Protein AF-A0A0K8QHS0-F1 (afdb_monomer_lite)

Radius of gyration: 20.01 Å; chains: 1; bounding box: 42×44×58 Å

Structure (mmCIF, N/CA/C/O backbone):
data_AF-A0A0K8QHS0-F1
#
_entry.id   AF-A0A0K8QHS0-F1
#
loop_
_atom_site.group_PDB
_atom_site.id
_atom_site.type_symbol
_atom_site.label_atom_id
_atom_site.label_alt_id
_atom_site.label_comp_id
_atom_site.label_asym_id
_atom_site.label_entity_id
_atom_site.label_seq_id
_atom_site.pdbx_PDB_ins_code
_atom_site.Cartn_x
_atom_site.Cartn_y
_atom_site.Cartn_z
_atom_site.occupancy
_atom_site.B_iso_or_equiv
_atom_site.auth_seq_id
_atom_site.auth_comp_id
_atom_site.auth_asym_id
_atom_site.auth_atom_id
_atom_site.pdbx_PDB_model_num
ATOM 1 N N . MET A 1 1 ? 19.394 27.367 -14.315 1.00 37.66 1 MET A N 1
ATOM 2 C CA . MET A 1 1 ? 20.008 26.252 -15.069 1.00 37.66 1 MET A CA 1
ATOM 3 C C . MET A 1 1 ? 20.521 25.242 -14.062 1.00 37.66 1 MET A C 1
ATOM 5 O O . MET A 1 1 ? 21.360 25.606 -13.255 1.00 37.66 1 MET A O 1
ATOM 9 N N . GLY A 1 2 ? 19.961 24.033 -14.043 1.00 40.41 2 GLY A N 1
ATOM 10 C CA . GLY A 1 2 ? 20.319 23.024 -13.045 1.00 40.41 2 GLY A CA 1
ATOM 11 C C . GLY A 1 2 ? 19.387 21.819 -13.069 1.00 40.41 2 GLY A C 1
ATOM 12 O O . GLY A 1 2 ? 18.746 21.521 -12.073 1.00 40.41 2 GLY A O 1
ATOM 13 N N . THR A 1 3 ? 19.275 21.142 -14.210 1.00 40.22 3 THR A N 1
ATOM 14 C CA . THR A 1 3 ? 18.754 19.769 -14.256 1.00 40.22 3 THR A CA 1
ATOM 15 C C . THR A 1 3 ? 19.945 18.828 -14.213 1.00 40.22 3 THR A C 1
ATOM 17 O O . THR A 1 3 ? 20.504 18.463 -15.247 1.00 40.22 3 THR A O 1
ATOM 20 N N . SER A 1 4 ? 20.363 18.468 -13.003 1.00 47.12 4 SER A N 1
ATOM 21 C CA . SER A 1 4 ? 21.303 17.370 -12.798 1.00 47.12 4 SER A CA 1
ATOM 22 C C . SER A 1 4 ? 20.564 16.067 -13.092 1.00 47.12 4 SER A C 1
ATOM 24 O O . SER A 1 4 ? 19.825 15.548 -12.260 1.00 47.12 4 SER A O 1
ATOM 26 N N . ASN A 1 5 ? 20.710 15.584 -14.324 1.00 51.66 5 ASN A N 1
ATOM 27 C CA . ASN A 1 5 ? 20.225 14.279 -14.750 1.00 51.66 5 ASN A CA 1
ATOM 28 C C . ASN A 1 5 ? 20.962 13.203 -13.9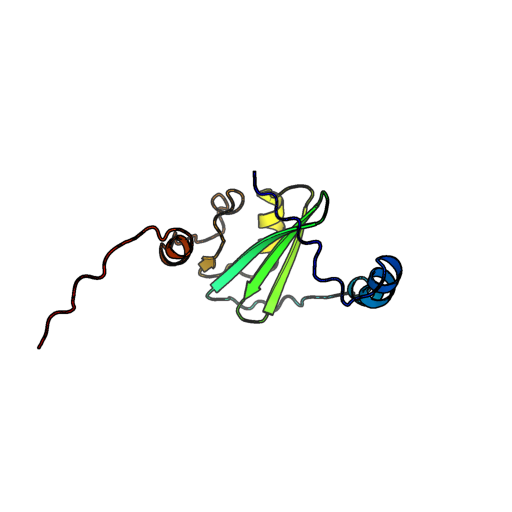33 1.00 51.66 5 ASN A C 1
ATOM 30 O O . ASN A 1 5 ? 22.192 13.215 -13.876 1.00 51.66 5 ASN A O 1
ATOM 34 N N . GLN A 1 6 ? 20.238 12.277 -13.300 1.00 56.88 6 GLN A N 1
ATOM 35 C CA . GLN A 1 6 ? 20.805 11.145 -12.548 1.00 56.88 6 GLN A CA 1
ATOM 36 C C . GLN A 1 6 ? 21.436 10.087 -13.482 1.00 56.88 6 GLN A C 1
ATOM 38 O O . GLN A 1 6 ? 21.113 8.903 -13.428 1.00 56.88 6 GLN A O 1
ATOM 43 N N . SER A 1 7 ? 22.325 10.486 -14.390 1.00 51.28 7 SER A N 1
ATOM 44 C CA . SER A 1 7 ? 22.910 9.587 -15.392 1.00 51.28 7 SER A CA 1
ATOM 45 C C . SER A 1 7 ? 24.286 9.030 -15.020 1.00 51.28 7 SER A C 1
ATOM 47 O O . SER A 1 7 ? 24.894 8.346 -15.837 1.00 51.28 7 SER A O 1
ATOM 49 N N . SER A 1 8 ? 24.796 9.265 -13.810 1.00 50.69 8 SER A N 1
ATOM 50 C CA . SER A 1 8 ? 26.174 8.893 -13.460 1.00 50.69 8 SER A CA 1
ATOM 51 C C . SER A 1 8 ? 26.294 7.850 -12.350 1.00 50.69 8 SER A C 1
ATOM 53 O O . SER A 1 8 ? 27.173 7.983 -11.514 1.00 50.69 8 SER A O 1
ATOM 55 N N . LEU A 1 9 ? 25.457 6.804 -12.341 1.00 49.47 9 LEU A N 1
ATOM 56 C CA . LEU A 1 9 ? 25.716 5.565 -11.585 1.00 49.47 9 LEU A CA 1
ATOM 57 C C . LEU A 1 9 ? 25.056 4.350 -12.268 1.00 49.47 9 LEU A C 1
ATOM 59 O O . LEU A 1 9 ? 24.072 3.800 -11.785 1.00 49.47 9 LEU A O 1
ATOM 63 N N . THR A 1 10 ? 25.589 3.886 -13.402 1.00 53.78 10 THR A N 1
ATOM 64 C CA . THR A 1 10 ? 25.183 2.591 -13.988 1.00 53.78 10 THR A CA 1
ATOM 65 C C . THR A 1 10 ? 26.315 1.568 -13.918 1.00 53.78 10 THR A C 1
ATOM 67 O O . THR A 1 10 ? 26.780 1.052 -14.926 1.00 53.78 10 THR A O 1
ATOM 70 N N . SER A 1 11 ? 26.693 1.155 -12.703 1.00 59.44 11 SER A N 1
ATOM 71 C CA . SER A 1 11 ? 27.519 -0.057 -12.496 1.00 59.44 11 SER A CA 1
ATOM 72 C C . SER A 1 11 ? 26.717 -1.365 -12.692 1.00 59.44 11 SER A C 1
ATOM 74 O O . SER A 1 11 ? 27.034 -2.429 -12.170 1.00 59.44 11 SER A O 1
ATOM 76 N N . PHE A 1 12 ? 25.615 -1.301 -13.447 1.00 59.75 12 PHE A N 1
ATOM 77 C CA . PHE A 1 12 ? 24.657 -2.389 -13.635 1.00 59.75 12 PHE A CA 1
ATOM 78 C C . PHE A 1 12 ? 24.641 -2.930 -15.081 1.00 59.75 12 PHE A C 1
ATOM 80 O O . PHE A 1 12 ? 23.852 -3.826 -15.384 1.00 59.75 12 PHE A O 1
ATOM 87 N N . GLY A 1 13 ? 25.529 -2.471 -15.963 1.00 72.56 13 GLY A N 1
ATOM 88 C CA . GLY A 1 13 ? 25.536 -2.867 -17.375 1.00 72.56 13 GLY A CA 1
ATOM 89 C C . GLY A 1 13 ? 24.389 -2.239 -18.179 1.00 72.56 13 GLY A C 1
ATOM 90 O O . GLY A 1 13 ? 23.697 -1.342 -17.705 1.00 72.56 13 GLY A O 1
ATOM 91 N N . SER A 1 14 ? 24.187 -2.697 -19.420 1.00 85.50 14 SER A N 1
ATOM 92 C CA . SER A 1 14 ? 23.166 -2.130 -20.315 1.00 85.50 14 SER A CA 1
ATOM 93 C C . SER A 1 14 ? 21.739 -2.285 -19.769 1.00 85.50 14 SER A C 1
ATOM 95 O O . SER A 1 14 ? 21.443 -3.208 -19.005 1.00 85.50 14 SER A O 1
ATOM 97 N N . ALA A 1 15 ? 20.808 -1.447 -20.241 1.00 86.75 15 ALA A N 1
ATOM 98 C CA . ALA A 1 15 ? 19.394 -1.517 -19.855 1.00 86.75 15 ALA A CA 1
ATOM 99 C C . ALA A 1 15 ? 18.771 -2.913 -20.080 1.00 86.75 15 ALA A C 1
ATOM 101 O O . ALA A 1 15 ? 17.909 -3.347 -19.317 1.00 86.75 15 ALA A O 1
ATOM 102 N N . ARG A 1 16 ? 19.235 -3.655 -21.099 1.00 88.06 16 ARG A N 1
ATOM 103 C CA . ARG A 1 16 ? 18.816 -5.045 -21.354 1.00 88.06 16 ARG A CA 1
ATOM 104 C C . ARG A 1 16 ? 19.288 -5.993 -20.250 1.00 88.06 16 ARG A C 1
ATOM 106 O O . ARG A 1 16 ? 18.510 -6.832 -19.801 1.00 88.06 16 ARG A O 1
ATOM 113 N N . SER A 1 17 ? 20.541 -5.860 -19.814 1.00 89.31 17 SER A N 1
ATOM 114 C CA . SER A 1 17 ? 21.101 -6.658 -18.718 1.00 89.31 17 SER A CA 1
ATOM 115 C C . SER A 1 17 ? 20.419 -6.344 -17.388 1.00 89.31 17 SER A C 1
ATOM 117 O O . SER A 1 17 ? 20.117 -7.271 -16.639 1.00 89.31 17 SER A O 1
ATOM 119 N N . PHE A 1 18 ? 20.097 -5.073 -17.126 1.00 87.50 18 PHE A N 1
ATOM 120 C CA . PHE A 1 18 ? 19.316 -4.678 -15.953 1.00 87.50 18 PHE A CA 1
ATOM 121 C C . PHE A 1 18 ? 17.933 -5.341 -15.941 1.00 87.50 18 PHE A C 1
ATOM 123 O O . PHE A 1 18 ? 17.643 -6.077 -15.003 1.00 87.50 18 PHE A O 1
ATOM 130 N N . ARG A 1 19 ? 17.137 -5.184 -17.013 1.00 88.69 19 ARG A N 1
ATOM 131 C CA . ARG A 1 19 ? 15.799 -5.801 -17.118 1.00 88.69 19 ARG A CA 1
ATOM 132 C C . ARG A 1 19 ? 15.830 -7.315 -16.927 1.00 88.69 19 ARG A C 1
ATOM 134 O O . ARG A 1 19 ? 14.965 -7.857 -16.256 1.00 88.69 19 ARG A O 1
ATOM 141 N N . ARG A 1 20 ? 16.833 -8.003 -17.488 1.00 90.06 20 ARG A N 1
ATOM 142 C CA . ARG A 1 20 ? 16.982 -9.455 -17.300 1.00 90.06 20 ARG A CA 1
ATOM 143 C C . ARG A 1 20 ? 17.263 -9.813 -15.839 1.00 90.06 20 ARG A C 1
ATOM 145 O O . ARG A 1 20 ? 16.691 -10.771 -15.340 1.00 90.06 20 ARG A O 1
ATOM 152 N N . ARG A 1 21 ? 18.127 -9.059 -15.153 1.00 90.25 21 ARG A N 1
ATOM 153 C CA . ARG A 1 21 ? 18.474 -9.330 -13.747 1.00 90.25 21 ARG A CA 1
ATOM 154 C C . ARG A 1 21 ? 17.377 -8.945 -12.760 1.00 90.25 21 ARG A C 1
ATOM 156 O O . ARG A 1 21 ? 17.345 -9.526 -11.686 1.00 90.25 21 ARG A O 1
ATOM 163 N N . THR A 1 22 ? 16.508 -7.995 -13.100 1.00 91.00 22 THR A N 1
ATOM 164 C CA . THR A 1 22 ? 15.375 -7.584 -12.253 1.00 91.00 22 THR A CA 1
ATOM 165 C C . THR A 1 22 ? 14.051 -8.220 -12.668 1.00 91.00 22 THR A C 1
ATOM 167 O O . THR A 1 22 ? 13.034 -7.954 -12.041 1.00 91.00 22 THR A O 1
ATOM 170 N N . ALA A 1 23 ? 14.041 -9.093 -13.684 1.00 91.19 23 ALA A N 1
ATOM 171 C CA . ALA A 1 23 ? 12.832 -9.765 -14.163 1.00 91.19 23 ALA A CA 1
ATOM 172 C C . ALA A 1 23 ? 12.110 -10.548 -13.053 1.00 91.19 23 ALA A C 1
ATOM 174 O O . ALA A 1 23 ? 10.885 -10.539 -12.993 1.00 91.19 23 ALA A O 1
ATOM 175 N N . TRP A 1 24 ? 12.865 -11.179 -12.146 1.00 90.44 24 TRP A N 1
ATOM 176 C CA . TRP A 1 24 ? 12.307 -11.937 -11.024 1.00 90.44 24 TRP A CA 1
ATOM 177 C C . TRP A 1 24 ? 11.528 -11.056 -10.039 1.00 90.44 24 TRP A C 1
ATOM 179 O O . TRP A 1 24 ? 10.532 -11.524 -9.497 1.00 90.44 24 TRP A O 1
ATOM 189 N N . CYS A 1 25 ? 11.914 -9.783 -9.861 1.00 88.56 25 CYS A N 1
ATOM 190 C CA . CYS A 1 25 ? 11.214 -8.843 -8.979 1.00 88.56 25 CYS A CA 1
ATOM 191 C C . CYS A 1 25 ? 9.757 -8.631 -9.413 1.00 88.56 25 CYS A C 1
ATOM 193 O O . CYS A 1 25 ? 8.916 -8.273 -8.597 1.00 88.56 25 CYS A O 1
ATOM 195 N N . TRP A 1 26 ? 9.465 -8.850 -10.698 1.00 84.94 26 TRP A N 1
ATOM 196 C CA . TRP A 1 26 ? 8.139 -8.673 -11.286 1.00 84.94 26 TRP A CA 1
ATOM 197 C C . TRP A 1 26 ? 7.320 -9.965 -11.329 1.00 84.94 26 TRP A C 1
ATOM 199 O O . TRP A 1 26 ? 6.137 -9.916 -11.649 1.00 84.94 26 TRP A O 1
ATOM 209 N N . ASN A 1 27 ? 7.921 -11.114 -11.007 1.00 86.38 27 ASN A N 1
ATOM 210 C CA . ASN A 1 27 ? 7.253 -12.41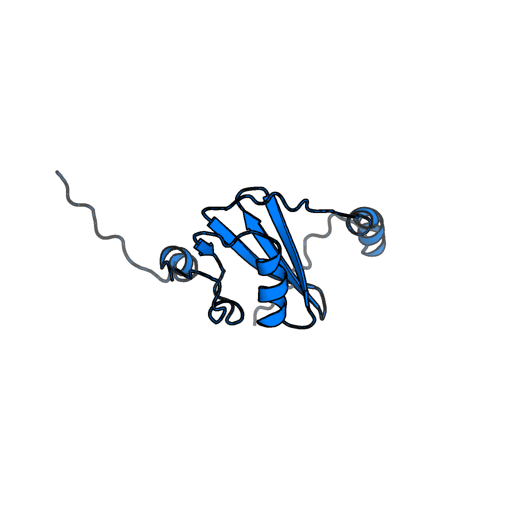6 -11.005 1.00 86.38 27 ASN A CA 1
ATOM 211 C C . ASN A 1 27 ? 7.008 -12.919 -9.574 1.00 86.38 27 ASN A C 1
ATOM 213 O O . ASN A 1 27 ? 7.312 -14.065 -9.242 1.00 86.38 27 ASN A O 1
ATOM 217 N N . VAL A 1 28 ? 6.501 -12.040 -8.706 1.00 80.50 28 VAL A N 1
ATOM 218 C CA . VAL A 1 28 ? 6.198 -12.367 -7.310 1.00 80.50 28 VAL A CA 1
ATOM 219 C C . VAL A 1 28 ? 4.694 -12.261 -7.082 1.00 80.50 28 VAL A C 1
ATOM 221 O O . VAL A 1 28 ? 4.104 -11.193 -7.217 1.00 80.50 28 VAL A O 1
ATOM 224 N N . ALA A 1 29 ? 4.069 -13.377 -6.707 1.00 82.31 29 ALA A N 1
ATOM 225 C CA . ALA A 1 29 ? 2.673 -13.418 -6.288 1.00 82.31 29 ALA A CA 1
ATOM 226 C C . ALA A 1 29 ? 2.589 -13.230 -4.767 1.00 82.31 29 ALA A C 1
ATOM 228 O O . ALA A 1 29 ? 2.508 -14.197 -4.009 1.00 82.31 29 ALA A O 1
ATOM 229 N N . LEU A 1 30 ? 2.645 -11.978 -4.314 1.00 78.00 30 LEU A N 1
ATOM 230 C CA . LEU A 1 30 ? 2.510 -11.654 -2.896 1.00 78.00 30 LEU A CA 1
ATOM 231 C C . LEU A 1 30 ? 1.045 -11.790 -2.453 1.00 78.00 30 LEU A C 1
ATOM 233 O O . LEU A 1 30 ? 0.137 -11.248 -3.085 1.00 78.00 30 LEU A O 1
ATOM 237 N N . ARG A 1 31 ? 0.816 -12.493 -1.340 1.00 83.06 31 ARG A N 1
ATOM 238 C CA . ARG A 1 31 ? -0.473 -12.537 -0.638 1.00 83.06 31 ARG A CA 1
ATOM 239 C C . ARG A 1 31 ? -0.273 -12.009 0.772 1.00 83.06 31 ARG A C 1
ATOM 241 O O . ARG A 1 31 ? 0.503 -12.587 1.525 1.00 83.06 31 ARG A O 1
ATOM 248 N N . ILE A 1 32 ? -0.982 -10.940 1.117 1.00 84.50 32 ILE A N 1
ATOM 249 C CA . ILE A 1 32 ? -1.019 -10.437 2.489 1.00 84.50 32 ILE A CA 1
ATOM 250 C C . ILE A 1 32 ? -2.217 -11.091 3.187 1.00 84.50 32 ILE A C 1
ATOM 252 O O . ILE A 1 32 ? -3.345 -10.925 2.709 1.00 84.50 32 ILE A O 1
ATOM 256 N N . PRO A 1 33 ? -2.006 -11.873 4.260 1.00 82.12 33 PRO A N 1
ATOM 257 C CA . PRO A 1 33 ? -3.106 -12.412 5.045 1.00 82.12 33 PRO A CA 1
ATOM 258 C C . PRO A 1 33 ? -3.814 -11.282 5.799 1.00 82.12 33 PRO A C 1
ATOM 260 O O . PRO A 1 33 ? -3.169 -10.399 6.356 1.00 82.12 33 PRO A O 1
ATOM 263 N N . VAL A 1 34 ? -5.146 -11.327 5.850 1.00 80.38 34 VAL A N 1
ATOM 264 C CA . VAL A 1 34 ? -5.922 -10.427 6.712 1.00 80.38 34 VAL A CA 1
ATOM 265 C C . VAL A 1 34 ? -5.846 -10.978 8.132 1.00 80.38 34 VAL A C 1
ATOM 267 O O . VAL A 1 34 ? -6.408 -12.034 8.415 1.00 80.38 34 VAL A O 1
ATOM 270 N N . THR A 1 35 ? -5.114 -10.294 9.009 1.00 80.19 35 THR A N 1
ATOM 271 C CA . THR A 1 35 ? -4.827 -10.765 10.375 1.00 80.19 35 THR A CA 1
ATOM 272 C C . THR A 1 35 ? -5.887 -10.354 11.397 1.00 80.19 35 THR A C 1
ATOM 274 O O . THR A 1 35 ? -5.946 -10.936 12.474 1.00 80.19 35 THR A O 1
ATOM 277 N N . GLY A 1 36 ? -6.733 -9.367 11.078 1.00 82.81 36 GLY A N 1
ATOM 278 C CA . GLY A 1 36 ? -7.708 -8.805 12.024 1.00 82.81 36 GLY A CA 1
ATOM 279 C C . GLY A 1 36 ? -7.071 -8.013 13.173 1.00 82.81 36 GLY A C 1
ATOM 280 O O . GLY A 1 36 ? -7.772 -7.605 14.096 1.00 82.81 36 GLY A O 1
ATOM 281 N N . GLU A 1 37 ? -5.760 -7.783 13.115 1.00 87.00 37 GLU A N 1
ATOM 282 C CA . GLU A 1 37 ? -5.022 -6.999 14.095 1.00 87.00 37 GLU A CA 1
ATOM 283 C C . GLU A 1 37 ? -5.378 -5.511 13.980 1.00 87.00 37 GLU A C 1
ATOM 285 O O . GLU A 1 37 ? -5.515 -4.966 12.883 1.00 87.00 37 GLU A O 1
ATOM 290 N N . VAL A 1 38 ? -5.535 -4.851 15.128 1.00 86.12 38 VAL A N 1
ATOM 291 C CA . VAL A 1 38 ? -5.710 -3.398 15.198 1.00 86.12 38 VAL A CA 1
ATOM 292 C C . VAL A 1 38 ? -4.350 -2.780 15.481 1.00 86.12 38 VAL A C 1
ATOM 294 O O . VAL A 1 38 ? -3.782 -2.995 16.548 1.00 86.12 38 VAL A O 1
ATOM 297 N N . HIS A 1 39 ? -3.840 -1.994 14.536 1.00 87.62 39 HIS A N 1
ATOM 298 C CA . HIS A 1 39 ? -2.549 -1.328 14.679 1.00 87.62 39 HIS A CA 1
ATOM 299 C C . HIS A 1 39 ? -2.701 0.080 15.271 1.00 87.62 39 HIS A C 1
ATOM 301 O O . HIS A 1 39 ? -3.594 0.847 14.893 1.00 87.62 39 HIS A O 1
ATOM 307 N N . ASP A 1 40 ? -1.786 0.453 16.169 1.00 87.19 40 ASP A N 1
ATOM 308 C CA . ASP A 1 40 ? -1.759 1.794 16.765 1.00 87.19 40 ASP A CA 1
ATOM 309 C C . ASP A 1 40 ? -1.402 2.875 15.735 1.00 87.19 40 ASP A C 1
ATOM 311 O O . ASP A 1 40 ? -1.952 3.977 15.753 1.00 87.19 40 ASP A O 1
ATOM 315 N N . GLN A 1 41 ? -0.493 2.556 14.816 1.00 88.88 41 GLN A N 1
ATOM 316 C CA . GLN A 1 41 ? -0.009 3.463 13.785 1.00 88.88 41 GLN A CA 1
ATOM 317 C C . GLN A 1 41 ? 0.061 2.731 12.448 1.00 88.88 41 GLN A C 1
ATOM 319 O O . GLN A 1 41 ? 0.701 1.684 12.342 1.00 88.88 41 GLN A O 1
ATOM 324 N N . VAL A 1 42 ? -0.543 3.324 11.422 1.00 91.69 42 VAL A N 1
ATOM 325 C CA . VAL A 1 42 ? -0.406 2.876 10.034 1.00 91.69 42 VAL A CA 1
ATOM 326 C C . VAL A 1 42 ? 0.156 4.016 9.203 1.00 91.69 42 VAL A C 1
ATOM 328 O O . VAL A 1 42 ? -0.410 5.106 9.167 1.00 91.69 42 VAL A O 1
ATOM 331 N N . GLN A 1 43 ? 1.280 3.766 8.544 1.00 92.50 43 GLN A N 1
ATOM 332 C CA . GLN A 1 43 ? 1.882 4.684 7.587 1.00 92.50 43 GLN A CA 1
ATOM 333 C C . GLN A 1 43 ? 1.359 4.360 6.194 1.00 92.50 43 GLN A C 1
ATOM 335 O O . GLN A 1 43 ? 1.281 3.191 5.808 1.00 92.50 43 GLN A O 1
ATOM 340 N N . VAL A 1 44 ? 0.993 5.392 5.447 1.00 91.62 44 VAL A N 1
ATOM 341 C CA . VAL A 1 44 ? 0.466 5.264 4.094 1.00 91.62 44 VAL A CA 1
ATOM 342 C C . VAL A 1 44 ? 1.164 6.226 3.151 1.00 91.62 44 VAL A C 1
ATOM 344 O O . VAL A 1 44 ? 1.405 7.383 3.496 1.00 91.62 44 VAL A O 1
ATOM 347 N N . ASP A 1 45 ? 1.479 5.728 1.961 1.00 90.19 45 ASP A N 1
ATOM 348 C CA . ASP A 1 45 ? 2.183 6.479 0.924 1.00 90.19 45 ASP A CA 1
ATOM 349 C C . ASP A 1 45 ? 1.725 6.032 -0.474 1.00 90.19 45 ASP A C 1
ATOM 351 O O . ASP A 1 45 ? 1.210 4.919 -0.649 1.00 90.19 45 ASP A O 1
ATOM 355 N N . GLY A 1 46 ? 1.891 6.909 -1.461 1.00 90.19 46 GLY A N 1
ATOM 356 C CA . GLY A 1 46 ? 1.548 6.681 -2.859 1.00 90.19 46 GLY A CA 1
ATOM 357 C C . GLY A 1 46 ? 2.774 6.790 -3.763 1.00 90.19 46 GLY A C 1
ATOM 358 O O . GLY A 1 46 ? 3.361 7.859 -3.910 1.00 90.19 46 GLY A O 1
ATOM 359 N N . ILE A 1 47 ? 3.132 5.704 -4.452 1.00 88.38 47 ILE A N 1
ATOM 360 C CA . ILE A 1 47 ? 4.227 5.704 -5.431 1.00 88.38 47 ILE A CA 1
ATOM 361 C C . ILE A 1 47 ? 3.696 5.695 -6.865 1.00 88.38 47 ILE A C 1
ATOM 363 O O . ILE A 1 47 ? 2.915 4.830 -7.263 1.00 88.38 47 ILE A O 1
ATOM 367 N N . HIS A 1 48 ? 4.166 6.642 -7.674 1.00 89.56 48 HIS A N 1
ATOM 368 C CA . HIS A 1 48 ? 3.818 6.730 -9.089 1.00 89.56 48 HIS A CA 1
ATOM 369 C C . HIS A 1 48 ? 4.748 5.849 -9.937 1.00 89.56 48 HIS A C 1
ATOM 371 O O . HIS A 1 48 ? 5.973 5.986 -9.894 1.00 89.56 48 HIS A O 1
ATOM 377 N N . VAL A 1 49 ? 4.159 4.954 -10.733 1.00 87.62 49 VAL A N 1
ATOM 378 C CA . VAL A 1 49 ? 4.848 4.022 -11.636 1.00 87.62 49 VAL A CA 1
ATOM 379 C C . VAL A 1 49 ? 4.275 4.183 -13.044 1.00 87.62 49 VAL A C 1
ATOM 381 O O . VAL A 1 49 ? 3.225 3.640 -13.387 1.00 87.62 49 VAL A O 1
ATOM 384 N N . GLY A 1 50 ? 4.975 4.944 -13.886 1.00 89.00 50 GLY A N 1
ATOM 385 C CA . GLY A 1 50 ? 4.470 5.302 -15.213 1.00 89.00 50 GLY A CA 1
ATOM 386 C C . GLY A 1 50 ? 3.198 6.147 -15.106 1.00 89.00 50 GLY A C 1
ATOM 387 O O . GLY A 1 50 ? 3.208 7.186 -14.457 1.00 89.00 50 GLY A O 1
ATOM 388 N N . SER A 1 51 ? 2.110 5.698 -15.736 1.00 90.06 51 SER A N 1
ATOM 389 C CA . SER A 1 51 ? 0.787 6.340 -15.671 1.00 90.06 51 SER A CA 1
ATOM 390 C C . SER A 1 51 ? -0.109 5.803 -14.547 1.00 90.06 51 SER A C 1
ATOM 392 O O . SER A 1 51 ? -1.305 6.071 -14.551 1.00 90.06 51 SER A O 1
ATOM 394 N N . TRP A 1 52 ? 0.435 4.980 -13.650 1.00 91.81 52 TRP A N 1
ATOM 395 C CA . TRP A 1 52 ? -0.293 4.364 -12.544 1.00 91.81 52 TRP A CA 1
ATOM 396 C C . TRP A 1 52 ? 0.254 4.855 -11.206 1.00 91.81 52 TRP A C 1
ATOM 398 O O . TRP A 1 52 ? 1.410 5.265 -11.104 1.00 91.81 52 TRP A O 1
ATOM 408 N N . CYS A 1 53 ? -0.564 4.763 -10.169 1.00 91.12 53 CYS A N 1
ATOM 409 C CA . CYS A 1 53 ? -0.198 5.011 -8.785 1.00 91.12 53 CYS A CA 1
ATOM 410 C C . CYS A 1 53 ? -0.455 3.745 -7.956 1.00 91.12 53 CYS A C 1
ATOM 412 O O . CYS A 1 53 ? -1.443 3.037 -8.166 1.00 91.12 53 CYS A O 1
ATOM 414 N N . CYS A 1 54 ? 0.461 3.429 -7.045 1.00 92.44 54 CYS A N 1
ATOM 415 C CA . CYS A 1 54 ? 0.324 2.347 -6.081 1.00 92.44 54 CYS A CA 1
ATOM 416 C C . CYS A 1 54 ? 0.279 2.941 -4.679 1.00 92.44 54 CYS A C 1
ATOM 418 O O . CYS A 1 54 ? 1.262 3.516 -4.215 1.00 92.44 54 CYS A O 1
ATOM 420 N N . LEU A 1 55 ? -0.860 2.787 -4.016 1.00 93.12 55 LEU A N 1
ATOM 421 C CA . LEU A 1 55 ? -1.052 3.175 -2.626 1.00 93.12 55 LEU A CA 1
ATOM 422 C C . LEU A 1 55 ? -0.634 2.007 -1.741 1.00 93.12 55 LEU A C 1
ATOM 424 O O . LEU A 1 55 ? -1.053 0.880 -2.007 1.00 93.12 55 LEU A O 1
ATOM 428 N N . ILE A 1 56 ? 0.162 2.248 -0.706 1.00 92.81 56 ILE A N 1
ATOM 429 C CA . ILE A 1 56 ? 0.706 1.204 0.171 1.00 92.81 56 ILE A CA 1
ATOM 430 C C . ILE A 1 56 ? 0.422 1.580 1.624 1.00 92.81 56 ILE A C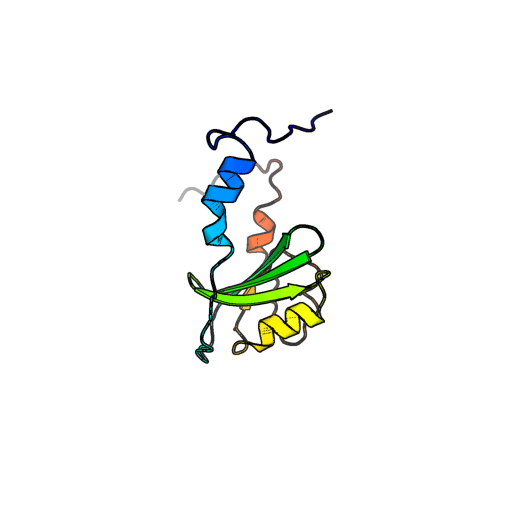 1
ATOM 432 O O . ILE A 1 56 ? 0.581 2.737 2.001 1.00 92.81 56 ILE A O 1
ATOM 436 N N . ALA A 1 57 ? 0.009 0.601 2.433 1.00 93.62 57 ALA A N 1
ATOM 437 C CA . ALA A 1 57 ? -0.169 0.740 3.876 1.00 93.62 57 ALA A CA 1
ATOM 438 C C . ALA A 1 57 ? 0.801 -0.179 4.627 1.00 93.62 57 ALA A C 1
ATOM 440 O O . ALA A 1 57 ? 0.897 -1.369 4.315 1.00 93.62 57 ALA A O 1
ATOM 441 N N . VAL A 1 58 ? 1.494 0.366 5.626 1.00 92.81 58 VAL A N 1
ATOM 442 C CA . VAL A 1 58 ? 2.514 -0.327 6.424 1.00 92.81 58 VAL A CA 1
ATOM 443 C C . VAL A 1 58 ? 2.275 -0.076 7.913 1.00 92.81 58 VAL A C 1
ATOM 445 O O . VAL A 1 58 ? 2.013 1.056 8.319 1.00 92.81 58 VAL A O 1
ATOM 448 N N . ALA A 1 59 ? 2.405 -1.116 8.733 1.00 92.44 59 ALA A N 1
ATOM 449 C CA . ALA A 1 59 ? 2.499 -1.012 10.187 1.00 92.44 59 ALA A CA 1
ATOM 450 C C . ALA A 1 59 ? 3.830 -1.617 10.649 1.00 92.44 59 ALA A C 1
ATOM 452 O O . ALA A 1 59 ? 4.088 -2.803 10.440 1.00 92.44 59 ALA A O 1
ATOM 453 N N . GLY A 1 60 ? 4.694 -0.799 11.256 1.00 89.12 60 GLY A N 1
ATOM 454 C CA . GLY A 1 60 ? 6.042 -1.223 11.641 1.00 89.12 60 GLY A CA 1
ATOM 455 C C . GLY A 1 60 ? 6.844 -1.727 10.435 1.00 89.12 60 GLY A C 1
ATOM 456 O O . GLY A 1 60 ? 7.108 -0.968 9.506 1.00 89.12 60 GLY A O 1
ATOM 457 N N . GLU A 1 61 ? 7.208 -3.010 10.446 1.00 87.62 61 GLU A N 1
ATOM 458 C CA . GLU A 1 61 ? 7.955 -3.678 9.366 1.00 87.62 61 GLU A CA 1
ATOM 459 C C . GLU A 1 61 ? 7.052 -4.456 8.387 1.00 87.62 61 GLU A C 1
ATOM 461 O O . GLU A 1 61 ? 7.543 -5.120 7.470 1.00 87.62 61 GLU A O 1
ATOM 466 N N . HIS A 1 62 ? 5.727 -4.394 8.561 1.00 89.69 62 HIS A N 1
ATOM 467 C CA . HIS A 1 62 ? 4.776 -5.218 7.819 1.00 89.69 62 HIS A CA 1
ATOM 468 C C . HIS A 1 62 ? 3.899 -4.400 6.876 1.00 89.69 62 HIS A C 1
ATOM 470 O O . HIS A 1 62 ? 3.269 -3.419 7.266 1.00 89.69 62 HIS A O 1
ATOM 476 N N . VAL A 1 63 ? 3.801 -4.851 5.624 1.00 91.62 63 VAL A N 1
ATOM 477 C CA . VAL A 1 63 ? 2.852 -4.301 4.651 1.00 91.62 63 VAL A CA 1
ATOM 478 C C . VAL A 1 63 ? 1.467 -4.885 4.923 1.00 91.62 63 VAL A C 1
ATOM 480 O O . VAL A 1 63 ? 1.284 -6.100 4.867 1.00 91.62 63 VAL A O 1
ATOM 483 N N . LEU A 1 64 ? 0.492 -4.014 5.175 1.00 92.00 64 LEU A N 1
ATOM 484 C CA . LEU A 1 64 ? -0.909 -4.378 5.412 1.00 92.00 64 LEU A CA 1
ATOM 485 C C . LEU A 1 64 ? -1.699 -4.525 4.113 1.00 92.00 64 LEU A C 1
ATOM 487 O O . LEU A 1 64 ? -2.661 -5.286 4.026 1.00 92.00 64 LEU A O 1
ATOM 491 N N . GLY A 1 65 ? -1.300 -3.785 3.082 1.00 92.19 65 GLY A N 1
ATOM 492 C CA . GLY A 1 65 ? -1.960 -3.833 1.791 1.00 92.19 65 GLY A CA 1
ATOM 493 C C . GLY A 1 65 ? -1.347 -2.884 0.781 1.00 92.19 65 GLY A C 1
ATOM 494 O O . GLY A 1 65 ? -0.601 -1.968 1.127 1.00 92.19 65 GLY A O 1
ATOM 495 N N . TRP A 1 66 ? -1.727 -3.088 -0.476 1.00 92.94 66 TRP A N 1
ATOM 496 C CA . TRP A 1 66 ? -1.538 -2.109 -1.534 1.00 92.94 66 TRP A CA 1
ATOM 497 C C . TRP A 1 66 ? -2.771 -2.039 -2.436 1.00 92.94 66 TRP A C 1
ATOM 499 O O . TRP A 1 66 ? -3.540 -3.001 -2.552 1.00 92.94 66 TRP A O 1
ATOM 509 N N . GLN A 1 67 ? -2.951 -0.897 -3.090 1.00 93.00 67 GLN A N 1
ATOM 510 C CA . GLN A 1 67 ? -4.026 -0.651 -4.038 1.00 93.00 67 GLN A CA 1
ATOM 511 C C . GLN A 1 67 ? -3.487 0.120 -5.241 1.00 93.00 67 GLN A C 1
ATOM 513 O O . GLN A 1 67 ? -3.014 1.245 -5.112 1.00 93.00 67 GLN A O 1
ATOM 518 N N . TRP A 1 68 ? -3.600 -0.479 -6.425 1.00 93.00 68 TRP A N 1
ATOM 519 C CA . TRP A 1 68 ? -3.303 0.204 -7.681 1.00 93.00 68 TRP A CA 1
ATOM 520 C C . TRP A 1 68 ? -4.457 1.124 -8.081 1.00 93.00 68 TRP A C 1
ATOM 522 O O . TRP A 1 68 ? -5.632 0.769 -7.923 1.00 93.00 68 TRP A O 1
ATOM 532 N N . CYS A 1 69 ? -4.123 2.277 -8.644 1.00 90.19 69 CYS A N 1
ATOM 533 C CA . CYS A 1 69 ? -5.062 3.213 -9.242 1.00 90.19 69 CYS A CA 1
ATOM 534 C C . CYS A 1 69 ? -4.440 3.950 -10.437 1.00 90.19 69 CYS A C 1
ATOM 536 O O . CYS A 1 69 ? -3.227 4.027 -10.600 1.00 90.19 69 CYS A O 1
ATOM 538 N N . ASP A 1 70 ? -5.305 4.469 -11.298 1.00 87.44 70 ASP A N 1
ATOM 539 C CA . ASP A 1 70 ? -4.982 5.366 -12.414 1.00 87.44 70 ASP A CA 1
ATOM 540 C C . ASP A 1 70 ? -4.555 6.762 -11.932 1.00 87.44 70 ASP A C 1
ATOM 542 O O . ASP A 1 70 ? -3.747 7.442 -12.556 1.00 87.44 70 ASP A O 1
ATOM 546 N N . THR A 1 71 ? -5.108 7.212 -10.812 1.00 76.94 71 THR A N 1
ATOM 547 C CA . THR A 1 71 ? -4.766 8.466 -10.142 1.00 76.94 71 THR A CA 1
ATOM 548 C C . THR A 1 71 ? -5.059 8.316 -8.655 1.00 76.94 71 THR A C 1
ATOM 550 O O . THR A 1 71 ? -5.962 7.567 -8.263 1.00 76.94 71 THR A O 1
ATOM 553 N N . GLU A 1 72 ? -4.305 9.019 -7.811 1.00 79.94 72 GLU A N 1
ATOM 554 C CA . GLU A 1 72 ? -4.596 9.088 -6.383 1.00 79.94 72 GLU A CA 1
ATOM 555 C C . GLU A 1 72 ? -6.001 9.675 -6.163 1.00 79.94 72 GLU A C 1
ATOM 557 O O . GLU A 1 72 ? -6.279 10.828 -6.494 1.00 79.94 72 GLU A O 1
ATOM 562 N N . LYS A 1 73 ? -6.921 8.852 -5.651 1.00 82.69 73 LYS A N 1
ATOM 563 C CA . LYS A 1 73 ? -8.324 9.228 -5.446 1.00 82.69 73 LYS A CA 1
ATOM 564 C C . LYS A 1 73 ? -8.894 8.563 -4.204 1.00 82.69 73 LYS A C 1
ATOM 566 O O . LYS A 1 73 ? -8.533 7.434 -3.878 1.00 82.69 73 LYS A O 1
ATOM 571 N N . LYS A 1 74 ? -9.861 9.227 -3.566 1.00 82.00 74 LYS A N 1
ATOM 572 C CA . LYS A 1 74 ? -10.507 8.777 -2.315 1.00 82.00 74 LYS A CA 1
ATOM 573 C C . LYS A 1 74 ? -10.999 7.328 -2.369 1.00 82.00 74 LYS A C 1
ATOM 575 O O . LYS A 1 74 ? -10.833 6.584 -1.414 1.00 82.00 74 LYS A O 1
ATOM 580 N N . ALA A 1 75 ? -11.566 6.902 -3.500 1.00 85.94 75 ALA A N 1
ATOM 581 C CA . ALA A 1 75 ? -12.048 5.531 -3.672 1.00 85.94 75 ALA A CA 1
ATOM 582 C C . ALA A 1 75 ? -10.922 4.482 -3.590 1.00 85.94 75 ALA A C 1
ATOM 584 O O . ALA A 1 75 ? -11.136 3.391 -3.069 1.00 85.94 75 ALA A O 1
ATOM 585 N N . ALA A 1 76 ? -9.721 4.810 -4.076 1.00 89.56 76 ALA A N 1
ATOM 586 C CA . ALA A 1 76 ? -8.566 3.922 -3.992 1.00 89.56 76 ALA A CA 1
ATOM 587 C C . ALA A 1 76 ? -8.027 3.851 -2.554 1.00 89.56 76 ALA A C 1
ATOM 589 O O . ALA A 1 76 ? -7.747 2.758 -2.065 1.00 89.56 76 ALA A O 1
ATOM 590 N N . TRP A 1 77 ? -7.983 4.983 -1.845 1.00 87.69 77 TRP A N 1
ATOM 591 C CA . TRP A 1 77 ? -7.659 5.009 -0.416 1.00 87.69 77 TRP A CA 1
ATOM 592 C C . TRP A 1 77 ? -8.666 4.202 0.418 1.00 87.69 77 TRP A C 1
ATOM 594 O O . TRP A 1 77 ? -8.267 3.377 1.236 1.00 87.69 77 TRP A O 1
ATOM 604 N N . ALA A 1 78 ? -9.967 4.326 0.143 1.00 87.25 78 ALA A N 1
ATOM 605 C CA . ALA A 1 78 ? -11.005 3.520 0.788 1.00 87.25 78 ALA A CA 1
ATOM 606 C C . ALA A 1 78 ? -10.850 2.017 0.525 1.00 87.25 78 ALA A C 1
ATOM 608 O O . ALA A 1 78 ? -10.952 1.217 1.456 1.00 87.25 78 ALA A O 1
ATOM 609 N N . ALA A 1 79 ? -10.546 1.630 -0.715 1.00 90.50 79 ALA A N 1
ATOM 610 C CA . ALA A 1 79 ? -10.294 0.236 -1.070 1.00 90.50 79 ALA A CA 1
ATOM 611 C C . ALA A 1 79 ? -9.029 -0.338 -0.405 1.00 90.50 79 ALA A C 1
ATOM 613 O O . ALA A 1 79 ? -8.959 -1.545 -0.169 1.00 90.50 79 ALA A O 1
ATOM 614 N N . LEU A 1 80 ? -8.033 0.501 -0.103 1.00 91.06 80 LEU A N 1
ATOM 615 C CA . LEU A 1 80 ? -6.851 0.100 0.656 1.00 91.06 80 LEU A CA 1
ATOM 616 C C . LEU A 1 80 ? -7.172 -0.054 2.146 1.00 91.06 80 LEU A C 1
ATOM 618 O O . LEU A 1 80 ? -6.938 -1.120 2.710 1.00 91.06 80 LEU A O 1
ATOM 622 N N . ILE A 1 81 ? -7.729 0.988 2.767 1.00 88.38 81 ILE A N 1
ATOM 623 C CA . ILE A 1 81 ? -7.983 1.027 4.215 1.00 88.38 81 ILE A CA 1
ATOM 624 C C . ILE A 1 81 ? -9.030 -0.010 4.629 1.00 88.38 81 ILE A C 1
ATOM 626 O O . ILE A 1 81 ? -8.902 -0.617 5.684 1.00 88.38 81 ILE A O 1
ATOM 630 N N . GLY A 1 82 ? -10.018 -0.299 3.778 1.00 87.81 82 GLY A N 1
ATOM 631 C CA . GLY A 1 82 ? -11.037 -1.315 4.054 1.00 87.81 82 GLY A CA 1
ATOM 632 C C . GLY A 1 82 ? -10.518 -2.758 4.147 1.00 87.81 82 GLY A C 1
ATOM 633 O O . GLY A 1 82 ? -11.307 -3.660 4.416 1.00 87.81 82 GLY A O 1
ATOM 634 N N . ARG A 1 83 ? -9.223 -3.009 3.910 1.00 87.75 83 ARG A N 1
ATOM 635 C CA . ARG A 1 83 ? -8.619 -4.353 3.980 1.00 87.75 83 ARG A CA 1
ATOM 636 C C . ARG A 1 83 ? -8.206 -4.769 5.387 1.00 87.75 83 ARG A C 1
ATOM 638 O O . ARG A 1 83 ? -7.985 -5.957 5.612 1.00 87.75 83 ARG A O 1
ATOM 645 N N . PHE A 1 84 ? -8.077 -3.820 6.304 1.00 87.75 84 PHE A N 1
ATOM 646 C CA . PHE A 1 84 ? -7.637 -4.061 7.673 1.00 87.75 84 PHE A CA 1
ATOM 647 C C . PHE A 1 84 ? -8.530 -3.301 8.663 1.00 87.75 84 PHE A C 1
ATOM 649 O O . PH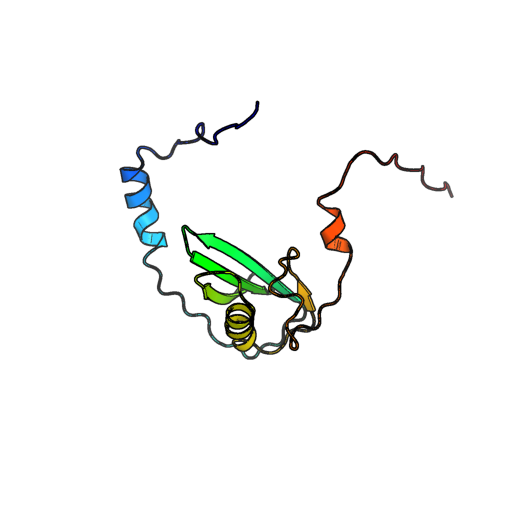E A 1 84 ? -9.220 -2.355 8.274 1.00 87.75 84 PHE A O 1
ATOM 656 N N . PRO A 1 85 ? -8.578 -3.723 9.937 1.00 87.19 85 PRO A N 1
ATOM 657 C CA . PRO A 1 85 ? -9.309 -2.994 10.966 1.00 87.19 85 PRO A CA 1
ATOM 658 C C . PRO A 1 85 ? -8.852 -1.538 11.069 1.00 87.19 85 PRO A C 1
ATOM 660 O O . PRO A 1 85 ? -7.683 -1.227 10.847 1.00 87.19 85 PRO A O 1
ATOM 663 N N . ALA A 1 86 ? -9.770 -0.643 11.436 1.00 85.38 86 ALA A N 1
ATOM 664 C CA . ALA A 1 86 ? -9.465 0.778 11.550 1.00 85.38 86 ALA A CA 1
ATOM 665 C C . ALA A 1 86 ? -8.321 1.016 12.562 1.00 85.38 86 ALA A C 1
ATOM 667 O O . ALA A 1 86 ? -8.452 0.617 13.723 1.00 85.38 86 ALA A O 1
ATOM 668 N N . PRO A 1 87 ? -7.210 1.654 12.150 1.00 84.12 87 PRO A N 1
ATOM 669 C CA . PRO A 1 87 ? -6.093 1.932 13.044 1.00 84.12 87 PRO A CA 1
ATOM 670 C C . PRO A 1 87 ? -6.374 3.140 13.940 1.00 84.12 87 PRO A C 1
ATOM 672 O O . PRO A 1 87 ? -7.247 3.960 13.644 1.00 84.12 87 PRO A O 1
ATOM 675 N N . ARG A 1 88 ? -5.600 3.294 15.023 1.00 83.62 88 ARG A N 1
ATOM 676 C CA . ARG A 1 88 ? -5.756 4.459 15.918 1.00 83.62 88 ARG A CA 1
ATOM 677 C C . ARG A 1 88 ? -5.264 5.759 15.287 1.00 83.62 88 ARG A C 1
ATOM 679 O O . ARG A 1 88 ? -5.838 6.809 15.557 1.00 83.62 88 ARG A O 1
ATOM 686 N N . VAL A 1 89 ? -4.191 5.696 14.498 1.00 84.25 89 VAL A N 1
ATOM 687 C CA . VAL A 1 89 ? -3.610 6.846 13.798 1.00 84.25 89 VAL A CA 1
ATOM 688 C C . VAL A 1 89 ? -3.142 6.419 12.413 1.00 84.25 89 VAL A C 1
ATOM 690 O O . VAL A 1 89 ? -2.472 5.395 12.261 1.00 84.25 89 VAL A O 1
ATOM 693 N N . VAL A 1 90 ? -3.449 7.245 11.414 1.00 86.44 90 VAL A N 1
ATOM 694 C CA . VAL A 1 90 ? -2.876 7.139 10.070 1.00 86.44 90 VAL A CA 1
ATOM 695 C C . VAL A 1 90 ? -1.853 8.252 9.864 1.00 86.44 90 VAL A C 1
ATOM 697 O O . VAL A 1 90 ? -2.125 9.413 10.164 1.00 86.44 90 VAL A O 1
ATOM 700 N N . ILE A 1 91 ? -0.672 7.897 9.362 1.00 88.19 91 ILE A N 1
ATOM 701 C CA . ILE A 1 91 ? 0.407 8.830 9.031 1.00 88.19 91 ILE A CA 1
ATOM 702 C C . ILE A 1 91 ? 0.581 8.863 7.526 1.00 88.19 91 ILE A C 1
ATOM 704 O O . ILE A 1 91 ? 0.852 7.841 6.908 1.00 88.19 91 ILE A O 1
ATOM 708 N N . THR A 1 92 ? 0.477 10.057 6.963 1.00 85.81 92 THR A N 1
ATOM 709 C CA . THR A 1 92 ? 0.673 10.340 5.543 1.00 85.81 92 THR A CA 1
ATOM 710 C C . THR A 1 92 ? 1.696 11.462 5.383 1.00 85.81 92 THR A C 1
ATOM 712 O O . THR A 1 92 ? 1.895 12.271 6.294 1.00 85.81 92 THR A O 1
ATOM 715 N N . ASP A 1 93 ? 2.341 11.527 4.224 1.00 75.56 93 ASP A N 1
ATOM 716 C CA . ASP A 1 93 ? 3.243 12.611 3.839 1.00 75.56 93 ASP A CA 1
ATOM 717 C C . ASP A 1 93 ? 2.517 13.919 3.444 1.00 75.56 93 ASP A C 1
ATOM 719 O O . ASP A 1 93 ? 3.178 14.935 3.205 1.00 75.56 93 ASP A O 1
ATOM 723 N N . GLY A 1 94 ? 1.176 13.916 3.453 1.00 61.84 94 GLY A N 1
ATOM 724 C CA . GLY A 1 94 ? 0.329 15.096 3.260 1.00 61.84 94 GLY A CA 1
ATOM 725 C C . GLY A 1 94 ? -0.368 15.179 1.900 1.00 61.84 94 GLY A C 1
ATOM 726 O O . GLY A 1 94 ? -0.845 16.259 1.543 1.00 61.84 94 GLY A O 1
ATOM 727 N N . GLY A 1 95 ? -0.441 14.082 1.139 1.00 62.31 95 GLY A N 1
ATOM 728 C CA . GLY A 1 95 ? -1.265 14.006 -0.071 1.00 62.31 95 GLY A CA 1
ATOM 729 C C . GLY A 1 95 ? -2.730 14.382 0.199 1.00 62.31 95 GLY A C 1
ATOM 730 O O . GLY A 1 95 ? -3.343 13.937 1.170 1.00 62.31 95 GLY A O 1
ATOM 731 N N . SER A 1 96 ? -3.326 15.212 -0.661 1.00 58.62 96 SER A N 1
ATOM 732 C CA . SER A 1 96 ? -4.701 15.711 -0.482 1.00 58.62 96 SER A CA 1
ATOM 733 C C . SER A 1 96 ? -5.772 14.616 -0.576 1.00 58.62 96 SER A C 1
ATOM 735 O O . SER A 1 96 ? -6.903 14.821 -0.137 1.00 58.62 96 SER A O 1
ATOM 737 N N . GLY A 1 97 ? -5.437 13.443 -1.125 1.00 57.50 97 GLY A N 1
ATOM 738 C CA . GLY A 1 97 ? -6.375 12.346 -1.342 1.00 57.50 97 GLY A CA 1
ATOM 739 C C . GLY A 1 97 ? -6.852 11.644 -0.069 1.00 57.50 97 GLY A C 1
ATOM 740 O O . GLY A 1 97 ? -7.945 11.073 -0.092 1.00 57.50 97 GLY A O 1
ATOM 741 N N . ILE A 1 98 ? -6.076 11.687 1.020 1.00 58.78 98 ILE A N 1
ATOM 742 C CA . ILE A 1 98 ? -6.366 10.932 2.250 1.00 58.78 98 ILE A CA 1
ATOM 743 C C . ILE A 1 98 ? -6.999 11.765 3.369 1.00 58.78 98 ILE A C 1
ATOM 745 O O . ILE A 1 98 ? -7.789 11.236 4.146 1.00 58.78 98 ILE A O 1
ATOM 749 N N . ALA A 1 99 ? -6.711 13.070 3.426 1.00 59.50 99 ALA A N 1
ATOM 750 C CA . ALA A 1 99 ? -7.193 13.957 4.490 1.00 59.50 99 ALA A CA 1
ATOM 751 C C . ALA A 1 99 ? -8.732 14.026 4.584 1.00 59.50 99 ALA A C 1
ATOM 753 O O . ALA A 1 99 ? -9.284 14.264 5.652 1.00 59.50 99 ALA A O 1
ATOM 754 N N . ASP A 1 100 ? -9.423 13.755 3.477 1.00 55.69 100 ASP A N 1
ATOM 755 C CA . ASP A 1 100 ? -10.880 13.827 3.363 1.00 55.69 100 ASP A CA 1
ATOM 756 C C . ASP A 1 100 ? -11.610 12.495 3.649 1.00 55.69 100 ASP A C 1
ATOM 758 O O . ASP A 1 100 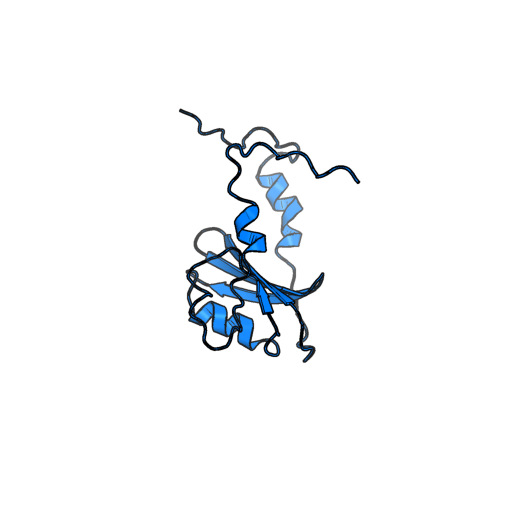? -12.811 12.376 3.371 1.00 55.69 100 ASP A O 1
ATOM 762 N N . GLN A 1 101 ? -10.920 11.452 4.122 1.00 57.59 101 GLN A N 1
ATOM 763 C CA . GLN A 1 101 ? -11.541 10.143 4.322 1.00 57.59 101 GLN A CA 1
ATOM 764 C C . GLN A 1 101 ? -12.218 10.029 5.708 1.00 57.59 101 GLN A C 1
ATOM 766 O O . GLN A 1 101 ? -11.573 10.196 6.737 1.00 57.59 101 GLN A O 1
ATOM 771 N N . PRO A 1 102 ? -13.516 9.678 5.793 1.00 46.53 102 PRO A N 1
ATOM 772 C CA . PRO A 1 102 ? -14.262 9.707 7.059 1.00 46.53 102 PRO A CA 1
ATOM 773 C C . PRO A 1 102 ? -13.857 8.618 8.067 1.00 46.53 102 PRO A C 1
ATOM 775 O O . PRO A 1 102 ? -14.206 8.707 9.239 1.00 46.53 102 PRO A O 1
ATOM 778 N N . SER A 1 103 ? -13.142 7.577 7.626 1.00 53.12 103 SER A N 1
ATOM 779 C CA . SER A 1 103 ? -12.686 6.461 8.466 1.00 53.12 103 SER A CA 1
ATOM 780 C C . SER A 1 103 ? -11.255 6.621 8.984 1.00 53.12 103 SER A C 1
ATOM 782 O O . SER A 1 103 ? -10.761 5.723 9.663 1.00 53.12 103 SER A O 1
ATOM 784 N N . THR A 1 104 ? -10.562 7.709 8.639 1.00 49.81 104 THR A N 1
ATOM 785 C CA . THR A 1 104 ? -9.215 7.986 9.143 1.00 49.81 104 THR A CA 1
ATOM 786 C C . THR A 1 104 ? -9.309 8.920 10.346 1.00 49.81 104 THR A C 1
ATOM 788 O O . THR A 1 104 ? -9.654 10.089 10.169 1.00 49.81 104 THR A O 1
ATOM 791 N N . PRO A 1 105 ? -8.999 8.460 11.572 1.00 50.03 105 PRO A N 1
ATOM 792 C CA . PRO A 1 105 ? -8.707 9.368 12.672 1.00 50.03 105 PRO A CA 1
ATOM 793 C C . PRO A 1 105 ? -7.385 10.082 12.357 1.00 50.03 105 PRO A C 1
ATOM 795 O O . PRO A 1 105 ? -6.294 9.632 12.713 1.00 50.03 105 PRO A O 1
ATOM 798 N N . THR A 1 106 ? -7.475 11.175 11.603 1.00 49.91 106 THR A N 1
ATOM 799 C CA . THR A 1 106 ? -6.337 12.035 11.290 1.00 49.91 106 THR A CA 1
ATOM 800 C C . THR A 1 106 ? -6.067 12.908 12.507 1.00 49.91 106 THR A C 1
ATOM 802 O O . THR A 1 106 ? -6.731 13.917 12.720 1.00 49.91 106 THR A O 1
ATOM 805 N N . THR A 1 107 ? -5.077 12.541 13.320 1.00 43.59 107 THR A N 1
ATOM 806 C CA . THR A 1 107 ? -4.392 13.552 14.126 1.00 43.59 107 THR A CA 1
ATOM 807 C C . THR A 1 107 ? -3.437 14.254 13.177 1.00 43.59 107 THR A C 1
ATOM 809 O O . THR A 1 107 ? -2.417 13.680 12.797 1.00 43.59 107 THR A O 1
ATOM 812 N N . GLU A 1 108 ? -3.762 15.484 12.781 1.00 43.28 108 GLU A N 1
ATOM 813 C CA . GLU A 1 108 ? -2.777 16.414 12.231 1.00 43.28 108 GLU A CA 1
ATOM 814 C C . GLU A 1 108 ? -1.656 16.578 13.270 1.00 43.28 108 GLU A C 1
ATOM 816 O O . GLU A 1 108 ? -1.750 17.386 14.190 1.00 43.28 108 GLU A O 1
ATOM 821 N N . ASN A 1 109 ? -0.620 15.736 13.200 1.00 36.53 109 ASN A N 1
ATOM 822 C CA . ASN A 1 109 ? 0.500 15.778 14.130 1.00 36.53 109 ASN A CA 1
ATOM 823 C C . ASN A 1 109 ? 1.646 16.589 13.489 1.00 36.53 109 ASN A C 1
ATOM 825 O O . ASN A 1 109 ? 2.231 16.131 12.501 1.00 36.53 109 ASN A O 1
ATOM 829 N N . PRO A 1 110 ? 2.006 17.773 14.026 1.00 35.88 110 PRO A N 1
ATOM 830 C CA . PRO A 1 110 ? 2.967 18.706 13.420 1.00 35.88 110 PRO A CA 1
ATOM 831 C C . PRO A 1 110 ? 4.393 18.159 13.235 1.00 35.88 110 PRO A C 1
ATOM 833 O O . PRO A 1 110 ? 5.209 18.780 12.555 1.00 35.88 110 PRO A O 1
ATOM 836 N N . LEU A 1 111 ? 4.712 17.006 13.828 1.00 33.12 111 LEU A N 1
ATOM 837 C CA . LEU A 1 111 ? 6.073 16.475 13.926 1.00 33.12 111 LEU A CA 1
ATOM 838 C C . LEU A 1 111 ? 6.676 16.029 12.581 1.00 33.12 111 LEU A C 1
ATOM 840 O O . LEU A 1 111 ? 7.894 16.076 12.422 1.00 33.12 111 LEU A O 1
ATOM 844 N N . HIS A 1 112 ? 5.862 15.677 11.579 1.00 34.38 112 HIS A N 1
ATOM 845 C CA . HIS A 1 112 ? 6.368 15.323 10.241 1.00 34.38 112 HIS A CA 1
ATOM 846 C C . HIS A 1 112 ? 6.459 16.512 9.272 1.00 34.38 112 HIS A C 1
ATOM 848 O O . HIS A 1 112 ? 7.218 16.449 8.302 1.00 34.38 112 HIS A O 1
ATOM 854 N N . ARG A 1 113 ? 5.792 17.642 9.565 1.00 36.28 113 ARG A N 1
ATOM 855 C CA . ARG A 1 113 ? 5.955 18.892 8.795 1.00 36.28 113 ARG A CA 1
ATOM 856 C C . ARG A 1 113 ? 7.366 19.473 8.954 1.00 36.28 113 ARG A C 1
ATOM 858 O O . ARG A 1 113 ? 7.870 20.159 8.072 1.00 36.28 113 ARG A O 1
ATOM 865 N N . GLN A 1 114 ? 8.039 19.137 10.052 1.00 30.52 114 GLN A N 1
ATOM 866 C CA . GLN A 1 114 ? 9.302 19.748 10.457 1.00 30.52 114 GLN A CA 1
ATOM 867 C C . GLN A 1 114 ? 10.543 19.237 9.697 1.00 30.52 114 GLN A C 1
ATOM 869 O O . GLN A 1 114 ? 11.635 19.763 9.894 1.00 30.52 114 GLN A O 1
ATOM 874 N N . ARG A 1 115 ? 10.411 18.249 8.794 1.00 33.22 115 ARG A N 1
ATOM 875 C CA . ARG A 1 115 ? 11.552 17.711 8.021 1.00 33.22 115 ARG A CA 1
ATOM 876 C C . ARG A 1 115 ? 11.669 18.236 6.584 1.00 33.22 115 ARG A C 1
ATOM 878 O O . ARG A 1 115 ? 12.429 17.663 5.804 1.00 33.22 115 ARG A O 1
ATOM 885 N N . ARG A 1 116 ? 10.946 19.307 6.223 1.00 38.88 116 ARG A N 1
ATOM 886 C CA . ARG A 1 116 ? 11.070 19.972 4.907 1.00 38.88 116 ARG A CA 1
ATOM 887 C C . ARG A 1 116 ? 11.333 21.482 4.941 1.00 38.88 116 ARG A C 1
ATOM 889 O O . ARG A 1 116 ? 11.495 22.069 3.879 1.00 38.88 116 ARG A O 1
ATOM 896 N N . GLU A 1 117 ? 11.490 22.096 6.114 1.00 33.16 117 GLU A N 1
ATOM 897 C CA . GLU A 1 117 ? 11.819 23.524 6.225 1.00 33.16 117 GLU A CA 1
ATOM 898 C C . GLU A 1 117 ? 12.927 23.754 7.260 1.00 33.16 117 GLU A C 1
ATOM 900 O O . GLU A 1 117 ? 12.685 23.853 8.459 1.00 33.16 117 GLU A O 1
ATOM 905 N N . LEU A 1 118 ? 14.168 23.855 6.784 1.00 32.44 118 LEU A N 1
ATOM 906 C CA . LEU A 1 118 ? 15.219 24.577 7.497 1.00 32.44 118 LEU A CA 1
ATOM 907 C C . LEU A 1 118 ? 15.835 25.614 6.553 1.00 32.44 118 LEU A C 1
ATOM 909 O O . LEU A 1 118 ? 16.774 25.301 5.822 1.00 32.44 118 LEU A O 1
ATOM 913 N N . PRO A 1 119 ? 15.389 26.874 6.627 1.00 36.19 119 PRO A N 1
ATOM 914 C CA . PRO A 1 119 ? 16.279 28.005 6.501 1.00 36.19 119 PRO A CA 1
ATOM 915 C C . PRO A 1 119 ? 16.472 28.618 7.893 1.00 36.19 119 PRO A C 1
ATOM 917 O O . PRO A 1 119 ? 15.554 29.187 8.471 1.00 36.19 119 PRO A O 1
ATOM 920 N N . GLY A 1 120 ? 17.686 28.450 8.423 1.00 44.88 120 GLY A N 1
ATOM 921 C CA . GLY A 1 120 ? 18.290 29.245 9.495 1.00 44.88 120 GLY A CA 1
ATOM 922 C C . GLY A 1 120 ? 17.391 29.682 10.655 1.00 44.88 120 GLY A C 1
ATOM 923 O O . GLY A 1 120 ? 16.875 30.794 10.648 1.00 44.88 120 GLY A O 1
ATOM 924 N N . GLN A 1 121 ? 17.343 28.896 11.733 1.00 42.81 121 GLN A N 1
ATOM 925 C CA . GLN A 1 121 ? 17.081 29.463 13.056 1.00 42.81 121 GLN A CA 1
ATOM 926 C C . GLN A 1 121 ? 18.189 29.092 14.037 1.00 42.81 121 GLN A C 1
ATOM 928 O O . GLN A 1 121 ? 18.467 27.932 14.329 1.00 42.81 121 GLN A O 1
ATOM 933 N N . GLN A 1 122 ? 18.839 30.151 14.498 1.00 41.50 122 GLN A N 1
ATOM 934 C CA . GLN A 1 122 ? 19.902 30.203 15.481 1.00 41.50 122 GLN A CA 1
ATOM 935 C C . GLN A 1 122 ? 19.390 29.625 16.809 1.00 41.50 122 GLN A C 1
ATOM 937 O O . GLN A 1 122 ? 18.440 30.142 17.399 1.00 41.50 122 GLN A O 1
ATOM 942 N N . LEU A 1 123 ? 20.007 28.533 17.265 1.00 37.22 123 LEU A N 1
ATOM 943 C CA . LEU A 1 123 ? 19.723 27.916 18.560 1.00 37.22 123 LEU A CA 1
ATOM 944 C C . LEU A 1 123 ? 19.987 28.940 19.675 1.00 37.22 123 LEU A C 1
ATOM 946 O O . LEU A 1 123 ? 21.105 29.440 19.812 1.00 37.22 123 LEU A O 1
ATOM 950 N N . ARG A 1 124 ? 18.965 29.259 20.479 1.00 40.44 124 ARG A N 1
ATOM 951 C CA . ARG A 1 124 ? 19.157 30.007 21.731 1.00 40.44 124 ARG A CA 1
ATOM 952 C C . ARG A 1 124 ? 19.880 29.103 22.739 1.00 40.44 124 ARG A C 1
ATOM 954 O O . ARG A 1 124 ? 19.567 27.912 22.793 1.00 40.44 124 ARG A O 1
ATOM 961 N N . PRO A 1 125 ? 20.828 29.627 23.533 1.00 39.19 125 PRO A N 1
ATOM 962 C CA . PRO A 1 125 ? 21.557 28.808 24.490 1.00 39.19 125 PRO A CA 1
ATOM 963 C C . PRO A 1 125 ? 20.634 28.352 25.626 1.00 39.19 125 PRO A C 1
ATOM 965 O O . PRO A 1 125 ? 19.801 29.119 26.111 1.00 39.19 125 PRO A O 1
ATOM 968 N N . ALA A 1 126 ? 20.796 27.093 26.034 1.00 47.62 126 ALA A N 1
ATOM 969 C CA . ALA A 1 126 ? 20.076 26.497 27.153 1.00 47.62 126 ALA A CA 1
ATOM 970 C C . ALA A 1 126 ? 20.382 27.234 28.474 1.00 47.62 126 ALA A C 1
ATOM 972 O O . ALA A 1 126 ? 21.512 27.702 28.659 1.00 47.62 126 ALA A O 1
ATOM 973 N N . PRO A 1 127 ? 19.413 27.327 29.404 1.00 41.88 127 PRO A N 1
ATOM 974 C CA . PRO A 1 127 ? 19.665 27.885 30.725 1.00 41.88 127 PRO A CA 1
ATOM 975 C C . PRO A 1 127 ? 20.642 26.981 31.485 1.00 41.88 127 PRO A C 1
ATOM 977 O O . PRO A 1 127 ? 20.491 25.759 31.513 1.00 41.88 127 PRO A O 1
ATOM 980 N N . LYS A 1 128 ? 21.676 27.595 32.063 1.00 45.88 128 LYS A N 1
ATOM 981 C CA . LYS A 1 128 ? 22.595 26.925 32.989 1.00 45.88 128 LYS A CA 1
ATOM 982 C C . LYS A 1 128 ? 21.918 26.751 34.359 1.00 45.88 128 LYS A C 1
ATOM 984 O O . LYS A 1 128 ? 21.018 27.538 34.651 1.00 45.88 128 LYS A O 1
ATOM 989 N N . PRO A 1 129 ? 22.316 25.716 35.125 1.00 57.53 129 PRO A N 1
ATOM 990 C CA . PRO A 1 129 ? 21.668 25.329 36.379 1.00 57.53 129 PRO A CA 1
ATOM 991 C C . PRO A 1 129 ? 21.656 26.443 37.425 1.00 57.53 129 PRO A C 1
ATOM 993 O O . PRO A 1 129 ? 22.602 27.265 37.422 1.00 57.53 129 PRO A O 1
#

Foldseek 3Di:
DDDPDPPPDCPQDDPVSVCVVCVVVVVDDDDADAPQDAAQEKEWEWDDDPQKIKIWIDGDPDTQDIFIDSDLALVRVCVTCVSYPQYNAYHYLDPPRPVPHPSHPYPPDCVNVPVPDDDDDDDDDDDDD

Secondary structure (DSSP, 8-state):
-----S-S--TT--HHHHHHHHGGGGS------------SEEEEEEEEETTEEEEEEEETTEEEEEEEESS--HHHHHHHHTTSPPPSEEEES--HHHHT-TT------GGGGGGS--S--PPPPPPP-

pLDDT: mean 72.2, std 20.95, ran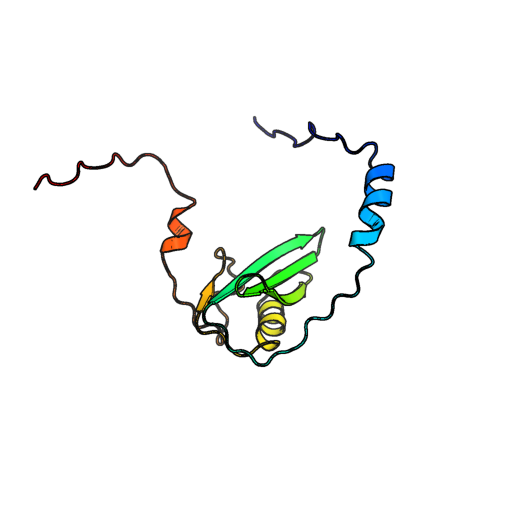ge [30.52, 93.62]

Sequence (129 aa):
MGTSNQSSLTSFGSARSFRRRTAWCWNVALRIPVTGEVHDQVQVDGIHVGSWCCLIAVAGEHVLGWQWCDTEKKAAWAALIGRFPAPRVVITDGGSGIADQPSTPTTENPLHRQRRELPGQQLRPAPKP